Protein AF-A0A430Q336-F1 (afdb_monomer_lite)

Structure (mmCIF, N/CA/C/O backbone):
data_AF-A0A430Q336-F1
#
_entry.id   AF-A0A430Q336-F1
#
loop_
_atom_site.group_PDB
_atom_site.id
_atom_site.type_symbol
_atom_site.label_atom_id
_atom_site.label_alt_id
_atom_site.label_comp_id
_atom_site.label_asym_id
_atom_site.label_entity_id
_atom_site.label_seq_id
_atom_site.pdbx_PDB_ins_code
_atom_site.Cartn_x
_atom_site.Cartn_y
_atom_site.Cartn_z
_atom_site.occupancy
_atom_site.B_iso_or_equiv
_atom_site.auth_seq_id
_atom_site.auth_comp_id
_atom_site.auth_asym_id
_atom_site.auth_atom_id
_atom_site.pdbx_PDB_model_num
ATOM 1 N N . MET A 1 1 ? -0.632 37.574 -17.353 1.00 31.50 1 MET A N 1
ATOM 2 C CA . MET A 1 1 ? -1.100 36.471 -18.221 1.00 31.50 1 MET A CA 1
ATOM 3 C C . MET A 1 1 ? -1.168 35.212 -17.380 1.00 31.50 1 MET A C 1
ATOM 5 O O . MET A 1 1 ? -0.158 34.832 -16.805 1.00 31.50 1 MET A O 1
ATOM 9 N N . ARG A 1 2 ? -2.357 34.626 -17.217 1.00 31.52 2 ARG A N 1
ATOM 10 C CA . ARG A 1 2 ? -2.552 33.394 -16.444 1.00 31.52 2 ARG A CA 1
ATOM 11 C C . ARG A 1 2 ? -2.213 32.237 -17.388 1.00 31.52 2 ARG A C 1
ATOM 13 O O . ARG A 1 2 ? -3.002 31.951 -18.284 1.00 31.52 2 ARG A O 1
ATOM 20 N N . ALA A 1 3 ? -1.020 31.656 -17.266 1.00 33.97 3 ALA A N 1
ATOM 21 C CA . ALA A 1 3 ? -0.692 30.442 -18.003 1.00 33.97 3 ALA A CA 1
ATOM 22 C C . ALA A 1 3 ? -1.698 29.368 -17.572 1.00 33.97 3 ALA A C 1
ATOM 24 O O . ALA A 1 3 ? -1.768 29.017 -16.394 1.00 33.97 3 ALA A O 1
ATOM 25 N N . LYS A 1 4 ? -2.538 28.905 -18.502 1.00 35.50 4 LYS A N 1
ATOM 26 C CA . LYS A 1 4 ? -3.297 27.674 -18.302 1.00 35.50 4 LYS A CA 1
ATOM 27 C C . LYS A 1 4 ? -2.262 26.557 -18.256 1.00 35.50 4 LYS A C 1
ATOM 29 O O . LYS A 1 4 ? -1.771 26.133 -19.297 1.00 35.50 4 LYS A O 1
ATOM 34 N N . PHE A 1 5 ? -1.890 26.147 -17.050 1.00 40.56 5 PHE A N 1
ATOM 35 C CA . PHE A 1 5 ? -1.123 24.933 -16.831 1.00 40.56 5 PHE A CA 1
ATOM 36 C C . PHE A 1 5 ? -2.051 23.763 -17.149 1.00 40.56 5 PHE A C 1
ATOM 38 O O . PHE A 1 5 ? -2.813 23.297 -16.308 1.00 40.56 5 PHE A O 1
ATOM 45 N N . ASN A 1 6 ? -2.061 23.378 -18.420 1.00 35.78 6 ASN A N 1
ATOM 46 C CA . ASN A 1 6 ? -2.756 22.201 -18.908 1.00 35.78 6 ASN A CA 1
ATOM 47 C C . ASN A 1 6 ? -1.818 21.001 -18.703 1.00 35.78 6 ASN A C 1
ATOM 49 O O . ASN A 1 6 ? -1.392 20.376 -19.667 1.00 35.78 6 ASN A O 1
ATOM 53 N N . SER A 1 7 ? -1.432 20.723 -17.452 1.00 38.66 7 SER A N 1
ATOM 54 C CA . SER A 1 7 ? -0.845 19.423 -17.121 1.00 38.66 7 SER A CA 1
ATOM 55 C C . SER A 1 7 ? -1.982 18.428 -17.089 1.00 38.66 7 SER A C 1
ATOM 57 O O . SER A 1 7 ? -2.621 18.191 -16.066 1.00 38.66 7 SER A O 1
ATOM 59 N N . THR A 1 8 ? -2.246 17.830 -18.237 1.00 37.62 8 THR A N 1
ATOM 60 C CA . THR A 1 8 ? -2.668 16.444 -18.216 1.00 37.62 8 THR A CA 1
ATOM 61 C C . THR A 1 8 ? -1.426 15.636 -17.858 1.00 37.62 8 THR A C 1
ATOM 63 O O . THR A 1 8 ? -0.724 15.160 -18.747 1.00 37.62 8 THR A O 1
ATOM 66 N N . ASP A 1 9 ? -1.113 15.552 -16.562 1.00 38.38 9 ASP A N 1
ATOM 67 C CA . ASP A 1 9 ? -0.120 14.615 -16.036 1.00 38.38 9 ASP A CA 1
ATOM 68 C C . ASP A 1 9 ? -0.702 13.204 -16.206 1.00 38.38 9 ASP A C 1
ATOM 70 O O . ASP A 1 9 ? -1.179 12.567 -15.264 1.00 38.38 9 ASP A O 1
ATOM 74 N N . PHE A 1 10 ? -0.737 12.733 -17.452 1.00 38.34 10 PHE A N 1
ATOM 75 C CA . PHE A 1 10 ? -0.940 11.335 -17.780 1.00 38.34 10 PHE A CA 1
ATOM 76 C C . PHE A 1 10 ? 0.359 10.620 -17.417 1.00 38.34 10 PHE A C 1
ATOM 78 O O . PHE A 1 10 ? 1.121 10.257 -18.297 1.00 38.34 10 PHE A O 1
ATOM 85 N N . TYR A 1 11 ? 0.631 10.444 -16.120 1.00 47.53 11 TYR A N 1
ATOM 86 C CA . TYR A 1 11 ? 1.504 9.355 -15.690 1.00 47.53 11 TYR A CA 1
ATOM 87 C C . TYR A 1 11 ? 0.727 8.078 -15.976 1.00 47.53 11 TYR A C 1
ATOM 89 O O . TYR A 1 11 ? -0.099 7.636 -15.172 1.00 47.53 11 TYR A O 1
ATOM 97 N N . THR A 1 12 ? 0.887 7.557 -17.184 1.00 52.25 12 THR A N 1
ATOM 98 C CA . THR A 1 12 ? 0.291 6.291 -17.553 1.00 52.25 12 THR A CA 1
ATOM 99 C C . THR A 1 12 ? 1.095 5.162 -16.912 1.00 52.25 12 THR A C 1
ATOM 101 O O . THR A 1 12 ? 2.314 5.264 -16.773 1.00 52.25 12 THR A O 1
ATOM 104 N N . PRO A 1 13 ? 0.441 4.047 -16.542 1.00 50.75 13 PRO A N 1
ATOM 105 C CA . PRO A 1 13 ? 1.130 2.868 -16.015 1.00 50.75 13 PRO A CA 1
ATOM 106 C C . PRO A 1 13 ? 2.213 2.324 -16.955 1.00 50.75 13 PRO A C 1
ATOM 108 O O . PRO A 1 13 ? 3.080 1.556 -16.548 1.00 50.75 13 PRO A O 1
ATOM 111 N N . LEU A 1 14 ? 2.109 2.690 -18.234 1.00 54.91 14 LEU A N 1
ATOM 112 C CA . LEU A 1 14 ? 2.988 2.278 -19.307 1.00 54.91 14 LEU A CA 1
ATOM 113 C C . LEU A 1 14 ? 4.253 3.140 -19.387 1.00 54.91 14 LEU A C 1
ATOM 115 O O . LEU A 1 14 ? 5.256 2.634 -19.872 1.00 54.91 14 LEU A O 1
ATOM 119 N N . ASP A 1 15 ? 4.246 4.384 -18.892 1.00 56.09 15 ASP A N 1
ATOM 120 C CA . ASP A 1 15 ? 5.386 5.305 -19.038 1.00 56.09 15 ASP A CA 1
ATOM 121 C C . ASP A 1 15 ? 6.649 4.777 -18.350 1.00 56.09 15 ASP A C 1
ATOM 123 O O . ASP A 1 15 ? 7.750 4.918 -18.876 1.00 56.09 15 ASP A O 1
ATOM 127 N N . THR A 1 16 ? 6.501 4.053 -17.234 1.00 59.56 16 THR A N 1
ATOM 128 C CA . THR A 1 16 ? 7.641 3.426 -16.547 1.00 59.56 16 THR A CA 1
ATOM 129 C C . THR A 1 16 ? 8.326 2.341 -17.375 1.00 59.56 16 THR A C 1
ATOM 131 O O . THR A 1 16 ? 9.538 2.161 -17.258 1.00 59.56 16 THR A O 1
ATOM 134 N N . LEU A 1 17 ? 7.576 1.624 -18.214 1.00 61.38 17 LEU A N 1
ATOM 135 C CA . LEU A 1 17 ? 8.106 0.583 -19.095 1.00 61.38 17 LEU A CA 1
ATOM 136 C C . LEU A 1 17 ? 8.536 1.163 -20.453 1.00 61.38 17 LEU A C 1
ATOM 138 O O . LEU A 1 17 ? 9.519 0.716 -21.044 1.00 61.38 17 LEU A O 1
ATOM 142 N N . LEU A 1 18 ? 7.811 2.176 -20.933 1.00 64.94 18 LEU A N 1
ATOM 143 C CA . LEU A 1 18 ? 8.028 2.846 -22.210 1.00 64.94 18 LEU A CA 1
ATOM 144 C C . LEU A 1 18 ? 9.394 3.538 -22.249 1.00 64.94 18 LEU A C 1
ATOM 146 O O . LEU A 1 18 ? 10.105 3.396 -23.242 1.00 64.94 18 LEU A O 1
ATOM 150 N N . ASP A 1 19 ? 9.801 4.189 -21.155 1.00 64.44 19 ASP A N 1
ATOM 151 C CA . ASP A 1 19 ? 11.115 4.833 -21.045 1.00 64.44 19 ASP A CA 1
ATOM 152 C C . ASP A 1 19 ? 12.268 3.838 -21.262 1.00 64.44 19 ASP A C 1
ATOM 154 O O . ASP A 1 19 ? 13.220 4.129 -21.988 1.00 64.44 19 ASP A O 1
ATOM 158 N N . CYS A 1 20 ? 12.167 2.629 -20.702 1.00 64.62 20 CYS A N 1
ATOM 159 C CA . CYS A 1 20 ? 13.172 1.582 -20.889 1.00 64.62 20 CYS A CA 1
ATOM 160 C C . CYS A 1 20 ? 13.148 0.981 -22.300 1.00 64.62 20 CYS A C 1
ATOM 162 O O . CYS A 1 20 ? 14.208 0.760 -22.888 1.00 64.62 20 CYS A O 1
ATOM 164 N N . MET A 1 21 ? 11.962 0.782 -22.882 1.00 65.12 21 MET A N 1
ATOM 165 C CA . MET A 1 21 ? 11.840 0.303 -24.264 1.00 65.12 21 MET A CA 1
ATOM 166 C C . MET A 1 21 ? 12.416 1.305 -25.276 1.00 65.12 21 MET A C 1
ATOM 168 O O . MET A 1 21 ? 13.050 0.896 -26.248 1.00 65.12 21 MET A O 1
ATOM 172 N N . MET A 1 22 ? 12.263 2.615 -25.043 1.00 63.38 22 MET A N 1
ATOM 173 C CA . MET A 1 22 ? 12.851 3.649 -25.905 1.00 63.38 22 MET A CA 1
ATOM 174 C C . MET A 1 22 ? 14.387 3.680 -25.832 1.00 63.38 22 MET A C 1
ATOM 176 O O . MET A 1 22 ? 15.038 3.954 -26.845 1.00 63.38 22 MET A O 1
ATOM 180 N N . VAL A 1 23 ? 14.977 3.374 -24.667 1.00 63.44 23 VAL A N 1
ATOM 181 C CA . VAL A 1 23 ? 16.437 3.215 -24.520 1.00 63.44 23 VAL A CA 1
ATOM 182 C C . VAL A 1 23 ? 16.925 1.989 -25.294 1.00 63.44 23 VAL A C 1
ATOM 184 O O . VAL A 1 23 ? 17.918 2.078 -26.015 1.00 63.44 23 VAL A O 1
ATOM 187 N N . GLU A 1 24 ? 16.223 0.859 -25.188 1.00 62.75 24 GLU A N 1
ATOM 188 C CA . GLU A 1 24 ? 16.590 -0.391 -25.869 1.00 62.75 24 GLU A CA 1
ATOM 189 C C . GLU A 1 24 ? 16.490 -0.274 -27.401 1.00 62.75 24 GLU A C 1
ATOM 191 O O . GLU A 1 24 ? 17.319 -0.815 -28.130 1.00 62.75 24 GLU A O 1
ATOM 196 N N . GLN A 1 25 ? 15.540 0.525 -27.897 1.00 70.06 25 GLN A N 1
ATOM 197 C CA . GLN A 1 25 ? 15.375 0.851 -29.320 1.00 70.06 25 GLN A CA 1
ATOM 198 C C . GLN A 1 25 ? 16.328 1.950 -29.832 1.00 70.06 25 GLN A C 1
ATOM 200 O O . GLN A 1 25 ? 16.225 2.365 -30.989 1.00 70.06 25 GLN A O 1
ATOM 205 N N . GLY A 1 26 ? 17.255 2.440 -29.001 1.00 59.38 26 GLY A N 1
ATOM 206 C CA . GLY A 1 26 ? 18.308 3.372 -29.415 1.00 59.38 26 GLY A CA 1
ATOM 207 C C . GLY A 1 26 ? 17.816 4.772 -29.791 1.00 59.38 26 GLY A C 1
ATOM 208 O O . GLY A 1 26 ? 18.444 5.442 -30.612 1.00 59.38 26 GLY A O 1
ATOM 209 N N . HIS A 1 27 ? 16.689 5.228 -29.232 1.00 63.31 27 HIS A N 1
ATOM 210 C CA . HIS A 1 27 ? 16.183 6.569 -29.521 1.00 63.31 27 HIS A CA 1
ATOM 211 C C . HIS A 1 27 ? 17.071 7.664 -28.895 1.00 63.31 27 HIS A C 1
ATOM 213 O O . HIS A 1 27 ? 17.431 7.577 -27.721 1.00 63.31 27 HIS A O 1
ATOM 219 N N . PRO A 1 28 ? 17.392 8.745 -29.634 1.00 56.31 28 PRO A N 1
ATOM 220 C CA . PRO A 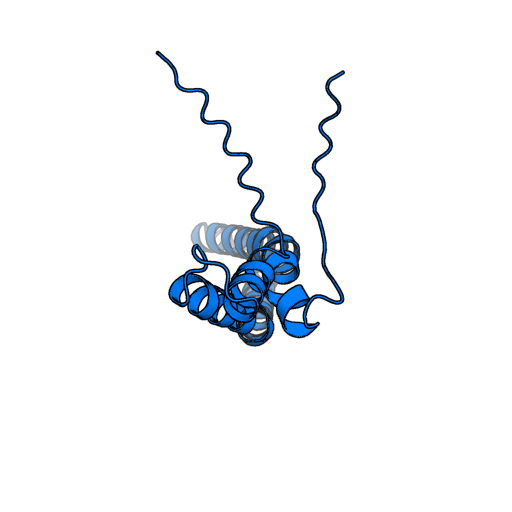1 28 ? 18.381 9.748 -29.219 1.00 56.31 28 PRO A CA 1
ATOM 221 C C . PRO A 1 28 ? 17.953 10.615 -28.021 1.00 56.31 28 PRO A C 1
ATOM 223 O O . PRO A 1 28 ? 18.798 11.264 -27.414 1.00 56.31 28 PRO A O 1
ATOM 226 N N . ASN A 1 29 ? 16.664 10.615 -27.667 1.00 58.59 29 ASN A N 1
ATOM 227 C CA . ASN A 1 29 ? 16.112 11.332 -26.509 1.00 58.59 29 ASN A CA 1
ATOM 228 C C . ASN A 1 29 ? 15.908 10.440 -25.273 1.00 58.59 29 ASN A C 1
ATOM 230 O O . ASN A 1 29 ? 15.369 10.902 -24.268 1.00 58.59 29 ASN A O 1
ATOM 234 N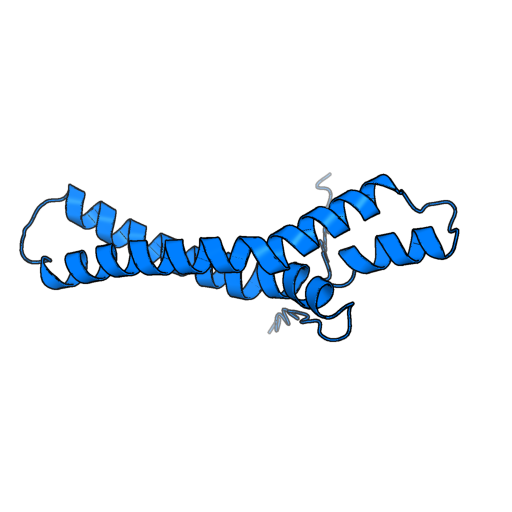 N . ALA A 1 30 ? 16.300 9.167 -25.336 1.00 61.12 30 ALA A N 1
ATOM 235 C CA . ALA A 1 30 ? 16.057 8.228 -24.256 1.00 61.12 30 ALA A CA 1
ATOM 236 C C . ALA A 1 30 ? 17.106 8.402 -23.142 1.00 61.12 30 ALA A C 1
ATOM 238 O O . ALA A 1 30 ? 18.307 8.221 -23.349 1.00 61.12 30 AL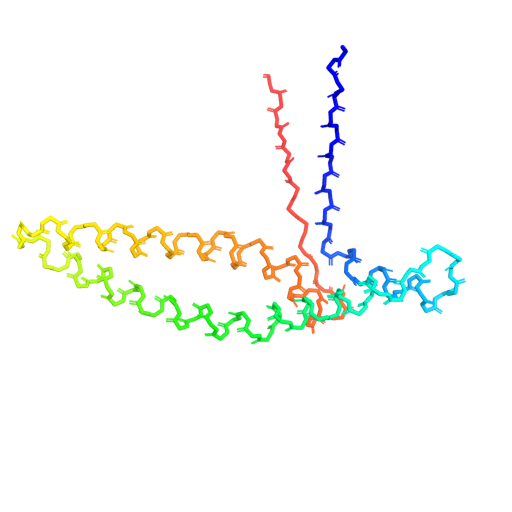A A O 1
ATOM 239 N N . SER A 1 31 ? 16.652 8.772 -21.943 1.00 68.56 31 SER A N 1
ATOM 240 C CA . SER A 1 31 ? 17.523 8.940 -20.779 1.00 68.56 31 SER A CA 1
ATOM 241 C C . SER A 1 31 ? 17.609 7.642 -19.987 1.00 68.56 31 SER A C 1
ATOM 243 O O . SER A 1 31 ? 16.636 7.202 -19.377 1.00 68.56 31 SER A O 1
ATOM 245 N N . LYS A 1 32 ? 18.810 7.059 -19.929 1.00 67.62 32 LYS A N 1
ATOM 246 C CA . LYS A 1 32 ? 19.084 5.848 -19.140 1.00 67.62 32 LYS A CA 1
ATOM 247 C C . LYS A 1 32 ? 18.736 6.016 -17.652 1.00 67.62 32 LYS A C 1
ATOM 249 O O . LYS A 1 32 ? 18.276 5.077 -17.018 1.00 67.62 32 LYS A O 1
ATOM 254 N N . ILE A 1 33 ? 18.885 7.233 -17.125 1.00 71.56 33 ILE A N 1
ATOM 255 C CA . ILE A 1 33 ? 18.577 7.568 -15.726 1.00 71.56 33 ILE A CA 1
ATOM 256 C C . ILE A 1 33 ? 17.074 7.438 -15.442 1.00 71.56 33 ILE A C 1
ATOM 258 O O . ILE A 1 33 ? 16.700 6.957 -14.376 1.00 71.56 33 ILE A O 1
ATOM 262 N N . LEU A 1 34 ? 16.210 7.841 -16.383 1.00 68.56 34 LEU A N 1
ATOM 263 C CA . LEU A 1 34 ? 14.757 7.708 -16.215 1.00 68.56 34 LEU A CA 1
ATOM 264 C C . LEU A 1 34 ? 14.339 6.234 -16.154 1.00 68.56 34 LEU A C 1
ATOM 266 O O . LEU A 1 34 ? 13.532 5.874 -15.302 1.00 68.56 34 LEU A O 1
ATOM 270 N N . CYS A 1 35 ? 14.947 5.387 -16.988 1.00 71.31 35 CYS A N 1
ATOM 271 C CA . CYS A 1 35 ? 14.698 3.946 -16.981 1.00 71.31 35 CYS A CA 1
ATOM 272 C C . CYS A 1 35 ? 15.138 3.274 -15.664 1.00 71.31 35 CYS A C 1
ATOM 274 O O . CYS A 1 35 ? 14.392 2.492 -15.080 1.00 71.31 35 CYS A O 1
ATOM 276 N N . ASP A 1 36 ? 16.315 3.609 -15.127 1.00 74.06 36 ASP A N 1
ATOM 277 C CA . ASP A 1 36 ? 16.757 3.030 -13.848 1.00 74.06 36 ASP A CA 1
ATOM 278 C C . ASP A 1 36 ? 15.825 3.434 -12.686 1.00 74.06 36 ASP A C 1
ATOM 280 O O . ASP A 1 36 ? 15.487 2.616 -11.825 1.00 74.06 36 ASP A O 1
ATOM 284 N N . ILE A 1 37 ? 15.355 4.689 -12.681 1.00 77.44 37 ILE A N 1
ATOM 285 C CA . ILE A 1 37 ? 14.388 5.187 -11.691 1.00 77.44 37 ILE A CA 1
ATOM 286 C C . ILE A 1 37 ? 13.040 4.476 -11.840 1.00 77.44 37 ILE A C 1
ATOM 288 O O . ILE A 1 37 ? 12.427 4.118 -10.831 1.00 77.44 37 ILE A O 1
ATOM 292 N N . SER A 1 38 ? 12.574 4.253 -13.070 1.00 74.25 38 SER A N 1
ATOM 293 C CA . SER A 1 38 ? 11.288 3.604 -13.319 1.00 74.25 38 SER A CA 1
ATOM 294 C C . SER A 1 38 ? 11.298 2.131 -12.900 1.00 74.25 38 SER A C 1
ATOM 296 O O . SER A 1 38 ? 10.342 1.673 -12.271 1.00 74.25 38 SER A O 1
ATOM 298 N N . ILE A 1 39 ? 12.402 1.414 -13.137 1.00 75.12 39 ILE A N 1
ATOM 299 C CA . ILE A 1 39 ? 12.616 0.037 -12.664 1.00 75.12 39 ILE A CA 1
ATOM 300 C C . ILE A 1 39 ? 12.646 -0.011 -11.134 1.00 75.12 39 ILE A C 1
ATOM 302 O O . ILE A 1 39 ? 11.996 -0.862 -10.517 1.00 75.12 39 ILE A O 1
ATOM 306 N N . PHE A 1 40 ? 13.375 0.909 -10.498 1.00 82.69 40 PHE A N 1
ATOM 307 C CA . PHE A 1 40 ? 13.427 0.981 -9.040 1.00 82.69 40 PHE A CA 1
ATOM 308 C C . PHE A 1 40 ? 12.037 1.244 -8.444 1.00 82.69 40 PHE A C 1
ATOM 310 O O . PHE A 1 40 ? 11.602 0.522 -7.547 1.00 82.69 40 PHE A O 1
ATOM 317 N N . LEU A 1 41 ? 11.301 2.220 -8.979 1.00 81.56 41 LEU A N 1
ATOM 318 C CA . LEU A 1 41 ? 9.958 2.554 -8.509 1.00 81.56 41 LEU A CA 1
ATOM 319 C C . LEU A 1 41 ? 8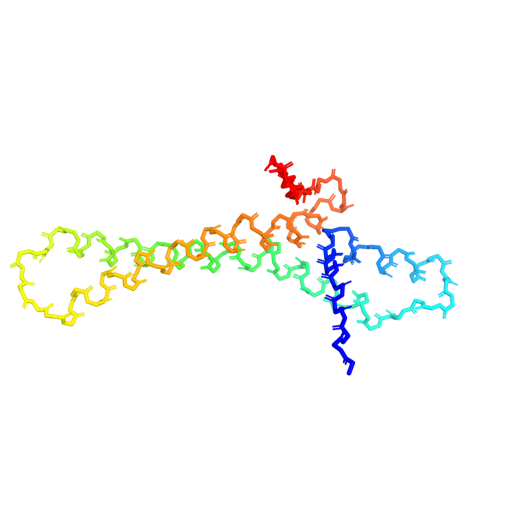.972 1.400 -8.740 1.00 81.56 41 LEU A C 1
ATOM 321 O O . LEU A 1 41 ? 8.225 1.041 -7.831 1.00 81.56 41 LEU A O 1
ATOM 325 N N . GLY A 1 42 ? 8.996 0.791 -9.928 1.00 78.75 42 GLY A N 1
ATOM 326 C CA . GLY A 1 42 ? 8.152 -0.350 -10.279 1.00 78.75 42 GLY A CA 1
ATOM 327 C C . GLY A 1 42 ? 8.402 -1.551 -9.368 1.00 78.75 42 GLY A C 1
ATOM 328 O O . GLY A 1 42 ? 7.459 -2.092 -8.792 1.00 78.75 42 GLY A O 1
ATOM 329 N N . SER A 1 43 ? 9.668 -1.919 -9.148 1.00 83.06 43 SER A N 1
ATOM 330 C CA . SER A 1 43 ? 10.034 -3.027 -8.253 1.00 83.06 43 SER A CA 1
ATOM 331 C C . SER A 1 43 ? 9.642 -2.764 -6.796 1.00 83.06 43 SER A C 1
ATOM 333 O O . SER A 1 43 ? 9.087 -3.646 -6.133 1.00 83.06 43 SER A O 1
ATOM 335 N N . PHE A 1 44 ? 9.850 -1.540 -6.305 1.00 85.38 44 PHE A N 1
ATOM 336 C CA . PHE A 1 44 ? 9.463 -1.153 -4.954 1.00 85.38 44 PHE A CA 1
ATOM 337 C C . PHE A 1 44 ? 7.943 -1.247 -4.760 1.00 85.38 44 PHE A C 1
ATOM 339 O O . PHE A 1 44 ? 7.471 -1.825 -3.777 1.00 85.38 44 PHE A O 1
ATOM 346 N N . MET A 1 45 ? 7.167 -0.743 -5.724 1.00 86.25 45 MET A N 1
ATOM 347 C CA . MET A 1 45 ? 5.703 -0.782 -5.676 1.00 86.25 45 MET A CA 1
ATOM 348 C C . MET A 1 45 ? 5.129 -2.186 -5.899 1.00 86.25 45 MET A C 1
ATOM 350 O O . MET A 1 45 ? 4.071 -2.496 -5.358 1.00 86.25 45 MET A O 1
ATOM 354 N N . ALA A 1 46 ? 5.809 -3.048 -6.656 1.00 84.56 46 ALA A N 1
ATOM 355 C CA . ALA A 1 46 ? 5.368 -4.416 -6.915 1.00 84.56 46 ALA A CA 1
ATOM 356 C C . ALA A 1 46 ? 5.582 -5.351 -5.717 1.00 84.56 46 ALA A C 1
ATOM 358 O O . ALA A 1 46 ? 4.714 -6.171 -5.427 1.00 84.56 46 ALA A O 1
ATOM 359 N N . TYR A 1 47 ? 6.723 -5.238 -5.027 1.00 84.81 47 TYR A N 1
ATOM 360 C CA . TYR A 1 47 ? 7.149 -6.248 -4.048 1.00 84.81 47 TYR A CA 1
ATOM 361 C C . TYR A 1 47 ? 7.214 -5.737 -2.609 1.00 84.81 47 TYR A C 1
ATOM 363 O O . TYR A 1 47 ? 6.816 -6.447 -1.687 1.00 84.81 47 TYR A O 1
ATOM 371 N N . ILE A 1 48 ? 7.692 -4.511 -2.393 1.00 89.06 48 ILE A N 1
ATOM 372 C CA . ILE A 1 48 ? 7.896 -3.974 -1.040 1.00 89.06 48 ILE A CA 1
ATOM 373 C C . ILE A 1 48 ? 6.605 -3.343 -0.515 1.00 89.06 48 ILE A C 1
ATOM 375 O O . ILE A 1 48 ? 6.206 -3.600 0.624 1.00 89.06 48 ILE A O 1
ATOM 379 N N . PHE A 1 49 ? 5.918 -2.559 -1.352 1.00 90.06 49 PHE A N 1
ATOM 380 C CA . PHE A 1 49 ? 4.676 -1.891 -0.967 1.00 90.06 49 PHE A CA 1
ATOM 381 C C . PHE A 1 49 ? 3.589 -2.857 -0.459 1.00 90.06 49 PHE A C 1
ATOM 383 O O . PHE A 1 49 ? 3.037 -2.570 0.602 1.00 90.06 49 PHE A O 1
ATOM 390 N N . PRO A 1 50 ? 3.297 -4.011 -1.097 1.00 89.56 50 PRO A N 1
ATOM 391 C CA . PRO A 1 50 ? 2.284 -4.940 -0.590 1.00 89.56 50 PRO A CA 1
ATOM 392 C C . PRO A 1 50 ? 2.568 -5.440 0.829 1.00 89.56 50 PRO A C 1
ATOM 394 O O . PRO A 1 50 ? 1.652 -5.523 1.643 1.00 89.56 50 PRO A O 1
ATOM 397 N N . LEU A 1 51 ? 3.834 -5.723 1.154 1.00 91.38 51 LEU A N 1
ATOM 398 C CA . LEU A 1 51 ? 4.230 -6.203 2.481 1.00 91.38 51 LEU A CA 1
ATOM 399 C C . LEU A 1 51 ? 4.016 -5.127 3.552 1.00 91.38 51 LEU A C 1
ATOM 401 O O . LEU A 1 51 ? 3.387 -5.381 4.581 1.00 91.38 51 LEU A O 1
ATOM 405 N N . ILE A 1 52 ? 4.496 -3.909 3.288 1.00 93.19 52 ILE A N 1
ATOM 406 C CA . ILE A 1 52 ? 4.338 -2.772 4.204 1.00 93.19 52 ILE A CA 1
ATOM 407 C C . ILE A 1 52 ? 2.861 -2.384 4.323 1.00 93.19 52 ILE A C 1
ATOM 409 O O . ILE A 1 52 ? 2.374 -2.128 5.423 1.00 93.19 52 ILE A O 1
ATOM 413 N N . GLY A 1 53 ? 2.136 -2.383 3.204 1.00 92.00 53 GLY A N 1
ATOM 414 C CA . GLY A 1 53 ? 0.716 -2.066 3.138 1.00 92.00 53 GLY A CA 1
ATOM 415 C C . GLY A 1 53 ? -0.123 -3.028 3.970 1.00 92.00 53 GLY A C 1
ATOM 416 O O . GLY A 1 53 ? -0.942 -2.578 4.764 1.00 92.00 53 GLY A O 1
ATOM 417 N N . VAL A 1 54 ? 0.110 -4.340 3.870 1.00 93.38 54 VAL A N 1
ATOM 418 C CA . VAL A 1 54 ? -0.599 -5.328 4.701 1.00 93.38 54 VAL A CA 1
ATOM 419 C C . VAL A 1 54 ? -0.309 -5.108 6.186 1.00 93.38 54 VAL A C 1
ATOM 421 O O . VAL A 1 54 ? -1.245 -5.074 6.983 1.00 93.38 54 VAL A O 1
ATOM 424 N N . PHE A 1 55 ? 0.954 -4.898 6.572 1.00 95.12 55 PHE A N 1
ATOM 425 C CA . PHE A 1 55 ? 1.302 -4.643 7.973 1.00 95.12 55 PHE A CA 1
ATOM 426 C C . PHE A 1 55 ? 0.641 -3.366 8.515 1.00 95.12 55 PHE A C 1
ATOM 428 O O . PHE A 1 55 ? 0.080 -3.376 9.610 1.00 95.12 55 PHE A O 1
ATOM 435 N N . HIS A 1 56 ? 0.655 -2.287 7.728 1.00 94.19 56 HIS A N 1
ATOM 436 C CA . HIS A 1 56 ? 0.009 -1.019 8.064 1.00 94.19 56 HIS A CA 1
ATOM 437 C C . HIS A 1 56 ? -1.513 -1.159 8.201 1.00 94.19 56 HIS A C 1
ATOM 439 O O . HIS A 1 56 ? -2.123 -0.533 9.067 1.00 94.19 56 HIS A O 1
ATOM 445 N N . LEU A 1 57 ? -2.135 -1.987 7.360 1.00 94.38 57 LEU A N 1
ATOM 446 C CA . LEU A 1 57 ? -3.569 -2.245 7.413 1.00 94.38 57 LEU A CA 1
ATOM 447 C C . LEU A 1 57 ? -3.922 -3.051 8.669 1.00 94.38 57 LEU A C 1
ATOM 449 O O . LEU A 1 57 ? -4.847 -2.683 9.383 1.00 94.38 57 LEU A O 1
ATOM 453 N N . ILE A 1 58 ? -3.139 -4.084 9.000 1.00 95.69 58 ILE A N 1
ATOM 454 C CA . ILE A 1 58 ? -3.331 -4.885 10.218 1.00 95.69 58 ILE A CA 1
ATOM 455 C C . ILE A 1 58 ? -3.208 -4.013 11.473 1.00 95.69 58 ILE A C 1
ATOM 457 O O . ILE A 1 58 ? -4.093 -4.053 12.329 1.00 95.69 58 ILE A O 1
ATOM 461 N N . SER A 1 59 ? -2.142 -3.216 11.591 1.00 95.25 59 SER A N 1
ATOM 462 C CA . SER A 1 59 ? -1.913 -2.391 12.782 1.00 95.25 59 SER A CA 1
ATOM 463 C C . SER A 1 59 ? -3.018 -1.352 12.981 1.00 95.25 59 SER A C 1
ATOM 465 O O . SER A 1 59 ? -3.574 -1.253 14.077 1.00 95.25 59 SER A O 1
ATOM 467 N N . ASN A 1 60 ? -3.408 -0.637 11.924 1.00 94.12 60 ASN A N 1
ATOM 468 C CA . ASN A 1 60 ? -4.486 0.345 12.006 1.00 94.12 60 ASN A CA 1
ATOM 469 C C . ASN A 1 60 ? -5.861 -0.301 12.202 1.00 94.12 60 ASN A C 1
ATOM 471 O O . ASN A 1 60 ? -6.691 0.263 12.910 1.00 94.12 60 ASN A O 1
ATOM 475 N N . CYS A 1 61 ? -6.106 -1.500 11.662 1.00 94.56 61 CYS A N 1
ATOM 476 C CA . CYS A 1 61 ? -7.331 -2.245 11.952 1.00 94.56 61 CYS A CA 1
ATOM 477 C C . CYS A 1 61 ? -7.430 -2.609 13.434 1.00 94.56 61 CYS A C 1
ATOM 479 O O . CYS A 1 61 ? -8.503 -2.455 14.011 1.00 94.56 61 CYS A O 1
ATOM 481 N N . ILE A 1 62 ? -6.336 -3.038 14.071 1.00 94.00 62 ILE A N 1
ATOM 482 C CA . ILE A 1 62 ? -6.327 -3.315 15.515 1.00 94.00 62 ILE A CA 1
ATOM 483 C C . ILE A 1 62 ? -6.700 -2.047 16.293 1.00 94.00 62 ILE A C 1
ATOM 485 O O . ILE A 1 62 ? -7.593 -2.091 17.138 1.00 94.00 62 ILE A O 1
ATOM 489 N N . VAL A 1 63 ? -6.081 -0.905 15.973 1.00 92.00 63 VAL A N 1
ATOM 490 C CA . VAL A 1 63 ? -6.386 0.380 16.629 1.00 92.00 63 VAL A CA 1
ATOM 491 C C . VAL A 1 63 ? -7.843 0.791 16.403 1.00 92.00 63 VAL A C 1
ATOM 493 O O . VAL A 1 63 ? -8.523 1.163 17.357 1.00 92.00 63 VAL A O 1
ATOM 496 N N . ALA A 1 64 ? -8.355 0.670 15.177 1.00 90.75 64 ALA A N 1
ATOM 497 C CA . ALA A 1 64 ? -9.736 1.003 14.842 1.00 90.75 64 ALA A CA 1
ATOM 498 C C . ALA A 1 64 ? -10.750 0.093 15.559 1.00 90.75 64 ALA A C 1
ATOM 500 O O . ALA A 1 64 ? -11.768 0.577 16.050 1.00 90.75 64 ALA A O 1
ATOM 501 N N . ILE A 1 65 ? -10.466 -1.209 15.675 1.00 90.56 65 ILE A N 1
ATOM 502 C CA . ILE A 1 65 ? -11.305 -2.159 16.417 1.00 90.56 65 ILE A CA 1
ATOM 503 C C . ILE A 1 65 ? -11.341 -1.778 17.898 1.00 90.56 65 ILE A C 1
ATOM 505 O O . ILE A 1 65 ? -12.425 -1.633 18.462 1.00 90.56 65 ILE A O 1
ATOM 509 N N . ILE A 1 66 ? -10.179 -1.566 18.525 1.00 89.69 66 ILE A N 1
ATOM 510 C CA . ILE A 1 66 ? -10.105 -1.159 19.936 1.00 89.69 66 ILE A CA 1
ATOM 511 C C . ILE A 1 66 ? -10.859 0.165 20.127 1.00 89.69 66 ILE A C 1
ATOM 513 O O . ILE A 1 66 ? -11.641 0.292 21.067 1.00 89.69 66 ILE A O 1
ATOM 517 N N . PHE A 1 67 ? -10.705 1.120 19.208 1.00 87.75 67 PHE A N 1
ATOM 518 C CA . PHE A 1 67 ? -11.451 2.376 19.226 1.00 87.75 67 PHE A CA 1
ATOM 519 C C . PHE A 1 67 ? -12.972 2.178 19.200 1.00 87.75 67 PHE A C 1
ATOM 521 O O . PHE A 1 67 ? -13.669 2.748 20.039 1.00 87.75 67 PHE A O 1
ATOM 528 N N . LEU A 1 68 ? -13.487 1.343 18.295 1.00 85.94 68 LEU A N 1
ATOM 529 C CA . LEU A 1 68 ? -14.924 1.079 18.181 1.00 85.94 68 LEU A CA 1
ATOM 530 C C . LEU A 1 68 ? -15.493 0.356 19.411 1.00 85.94 68 LEU A C 1
ATOM 532 O O . LEU A 1 68 ? -16.604 0.669 19.834 1.00 85.94 68 LEU A O 1
ATOM 536 N N . TYR A 1 69 ? -14.742 -0.571 20.015 1.00 85.75 69 TYR A N 1
ATOM 537 C CA . TYR A 1 69 ? -15.186 -1.305 21.208 1.00 85.75 69 TYR A CA 1
ATOM 538 C C . TYR A 1 69 ? -15.119 -0.472 22.495 1.00 85.75 69 TYR A C 1
ATOM 540 O O . TYR A 1 69 ? -16.005 -0.576 23.342 1.00 85.75 69 TYR A O 1
ATOM 548 N N . TYR A 1 70 ? -14.091 0.366 22.654 1.00 81.06 70 TYR A N 1
ATOM 549 C CA . TYR A 1 70 ? -13.862 1.162 23.867 1.00 81.06 70 TYR A CA 1
ATOM 550 C C . TYR A 1 70 ? -14.337 2.613 23.745 1.00 81.06 70 TYR A C 1
ATOM 552 O O . TYR A 1 70 ? -13.985 3.450 24.576 1.00 81.06 70 TYR A O 1
ATOM 560 N N . LEU A 1 71 ? -15.189 2.907 22.758 1.00 69.50 71 LEU A N 1
ATOM 561 C CA . LEU A 1 71 ? -15.719 4.246 22.469 1.00 69.50 71 LEU A CA 1
ATOM 562 C C . LEU A 1 71 ? -16.445 4.893 23.669 1.00 69.50 71 LEU A C 1
ATOM 564 O O . LEU A 1 71 ? -16.611 6.107 23.726 1.00 69.50 71 LEU A O 1
ATOM 568 N N . VAL A 1 72 ? -16.830 4.077 24.656 1.00 60.12 72 VAL A N 1
ATOM 569 C CA . VAL A 1 72 ? -17.451 4.482 25.925 1.00 60.12 72 VAL A CA 1
ATOM 570 C C . VAL A 1 72 ? -16.466 5.196 26.870 1.00 60.12 72 VAL A C 1
ATOM 572 O O . VAL A 1 72 ? -16.888 5.996 27.705 1.00 60.12 72 VAL A O 1
ATOM 575 N N . GLN A 1 73 ? -15.150 4.968 26.753 1.00 64.19 73 GLN A N 1
ATOM 576 C CA . GLN A 1 73 ? -14.159 5.702 27.544 1.00 64.19 73 GLN A CA 1
ATOM 577 C C . GLN A 1 73 ? -13.849 7.057 26.888 1.00 64.19 73 GLN A C 1
ATOM 579 O O . GLN A 1 73 ? -13.142 7.144 25.889 1.00 64.19 73 GLN A O 1
ATOM 584 N N . HIS A 1 74 ? -14.373 8.134 27.483 1.00 65.50 74 HIS A N 1
ATOM 585 C CA . HIS A 1 74 ? -14.290 9.534 27.031 1.00 65.50 74 HIS A CA 1
ATOM 586 C C . HIS A 1 74 ? -12.872 10.164 27.074 1.00 65.50 74 HIS A C 1
ATOM 588 O O . HIS A 1 74 ? -12.701 11.315 27.480 1.00 65.50 74 HIS A O 1
ATOM 594 N N . ASN A 1 75 ? -11.824 9.458 26.641 1.00 80.81 75 ASN A N 1
ATOM 595 C CA . ASN A 1 75 ? -10.506 10.065 26.464 1.00 80.81 75 ASN A CA 1
ATOM 596 C C . ASN A 1 75 ? -10.392 10.695 25.066 1.00 80.81 75 ASN A C 1
ATOM 598 O O . ASN A 1 75 ? -10.383 10.003 24.050 1.00 80.81 75 ASN A O 1
ATOM 602 N N . ARG A 1 76 ? -10.254 12.026 25.005 1.00 83.50 76 ARG A N 1
ATOM 603 C CA . ARG A 1 76 ? -10.124 12.773 23.739 1.00 83.50 76 ARG A CA 1
ATOM 604 C C . ARG A 1 76 ? -8.948 12.288 22.885 1.00 83.50 76 ARG A C 1
ATOM 606 O O . ARG A 1 76 ? -9.075 12.229 21.669 1.00 83.50 76 ARG A O 1
ATOM 613 N N . GLN A 1 77 ? -7.825 11.919 23.507 1.00 86.25 77 GLN A N 1
ATOM 614 C CA . GLN A 1 77 ? -6.640 11.433 22.787 1.00 86.25 77 GLN A CA 1
ATOM 615 C C . GLN A 1 77 ? -6.918 10.126 22.040 1.00 86.25 77 GLN A C 1
ATOM 617 O O . GLN A 1 77 ? -6.468 9.940 20.913 1.00 86.25 77 GLN A O 1
ATOM 622 N N . PHE A 1 78 ? -7.711 9.254 22.655 1.00 85.12 78 PHE A N 1
ATOM 623 C CA . PHE A 1 78 ? -8.092 7.972 22.085 1.00 85.12 78 PHE A CA 1
ATOM 624 C C . PHE A 1 78 ? -9.024 8.140 20.877 1.00 85.12 78 PHE A C 1
ATOM 626 O O . PHE A 1 78 ? -8.854 7.466 19.864 1.00 85.12 78 PHE A O 1
ATOM 633 N N . VAL A 1 79 ? -9.939 9.117 20.933 1.00 86.44 79 VAL A N 1
ATOM 634 C CA . VAL A 1 79 ? -10.797 9.470 19.789 1.00 86.44 79 VAL A CA 1
ATOM 635 C C . VAL A 1 79 ? -9.973 9.953 18.597 1.00 86.44 79 VAL A C 1
ATOM 637 O O . VAL A 1 79 ? -10.205 9.503 17.476 1.00 86.44 79 VAL A O 1
ATOM 640 N N . TYR A 1 80 ? -8.979 10.819 18.821 1.00 89.81 80 TYR A N 1
ATOM 641 C CA . TYR A 1 80 ? -8.106 11.278 17.738 1.00 89.81 80 TYR A CA 1
ATOM 642 C C . TYR A 1 80 ? -7.321 10.130 17.096 1.00 89.81 80 TYR A C 1
ATOM 644 O O . TYR A 1 80 ? -7.228 10.077 15.873 1.00 89.81 80 TYR A O 1
ATOM 652 N N . GLN A 1 81 ? -6.807 9.189 17.894 1.00 90.06 81 GLN A N 1
ATOM 653 C CA . GLN A 1 81 ? -6.107 8.014 17.368 1.00 90.06 81 GLN A CA 1
ATOM 654 C C . GLN A 1 81 ? -7.023 7.103 16.544 1.00 90.06 81 GLN A C 1
ATOM 656 O O . GLN A 1 81 ? -6.612 6.634 15.487 1.00 90.06 81 GLN A O 1
ATOM 661 N N . GLY A 1 82 ? -8.267 6.892 16.979 1.00 90.00 82 GLY A N 1
ATOM 662 C CA . GLY A 1 82 ? -9.244 6.104 16.227 1.00 90.00 82 GLY A CA 1
ATOM 663 C C . GLY A 1 82 ? -9.573 6.703 14.859 1.00 90.00 82 GLY A C 1
ATOM 664 O O . GLY A 1 82 ? -9.532 6.009 13.845 1.00 90.00 82 GLY A O 1
ATOM 665 N N . VAL A 1 83 ? -9.845 8.011 14.812 1.00 91.50 83 VAL A N 1
ATOM 666 C CA . VAL A 1 83 ? -10.121 8.727 13.553 1.00 91.50 83 VAL A CA 1
ATOM 667 C C . VAL A 1 83 ? -8.899 8.731 12.633 1.00 91.50 83 VAL A C 1
ATOM 669 O O . VAL A 1 83 ? -9.043 8.560 11.420 1.00 91.50 83 VAL A O 1
ATOM 672 N N . LEU A 1 84 ? -7.698 8.889 13.197 1.00 94.31 84 LEU A N 1
ATOM 673 C CA . LEU A 1 84 ? -6.453 8.827 12.439 1.00 94.31 84 LEU A CA 1
ATOM 674 C C . LEU A 1 84 ? -6.255 7.440 11.813 1.00 94.31 84 LEU A C 1
ATOM 676 O O . LEU A 1 84 ? -6.040 7.360 10.610 1.00 94.31 84 LEU A O 1
ATOM 680 N N . ALA A 1 85 ? -6.451 6.362 12.577 1.00 93.75 85 ALA A N 1
ATOM 681 C CA . ALA A 1 85 ? -6.325 4.994 12.072 1.00 93.75 85 ALA A CA 1
ATOM 682 C C . ALA A 1 85 ? -7.304 4.692 10.921 1.00 93.75 85 ALA A C 1
ATOM 684 O O . ALA A 1 85 ? -6.936 4.059 9.932 1.00 93.75 85 ALA A O 1
ATOM 685 N N . ILE A 1 86 ? -8.546 5.182 11.005 1.00 93.12 86 ILE A N 1
ATOM 686 C CA . ILE A 1 86 ? -9.533 5.046 9.918 1.00 93.12 86 ILE A CA 1
ATOM 687 C C . ILE A 1 86 ? -9.095 5.839 8.678 1.00 93.12 86 ILE A C 1
ATOM 689 O O . ILE A 1 86 ? -9.235 5.362 7.546 1.00 93.12 86 ILE A O 1
ATOM 693 N N . SER A 1 87 ? -8.557 7.042 8.880 1.00 95.38 87 SER A N 1
ATOM 694 C CA . SER A 1 87 ? -8.059 7.893 7.794 1.00 95.38 87 SER A CA 1
ATOM 695 C C . SER A 1 87 ? -6.862 7.249 7.091 1.00 95.38 87 SER A C 1
ATOM 697 O O . SER A 1 87 ? -6.830 7.197 5.863 1.00 95.38 87 SER A O 1
ATOM 699 N N . ASP A 1 88 ? -5.938 6.675 7.858 1.00 94.88 88 ASP A N 1
ATOM 700 C CA . ASP A 1 88 ? -4.760 5.971 7.357 1.00 94.88 88 ASP A CA 1
ATOM 701 C C . ASP A 1 88 ? -5.145 4.749 6.511 1.00 94.88 88 ASP A C 1
ATOM 703 O O . ASP A 1 88 ? -4.672 4.606 5.381 1.00 94.88 88 ASP A O 1
ATOM 707 N N . ILE A 1 89 ? -6.090 3.923 6.982 1.00 94.81 89 ILE A N 1
ATOM 708 C CA . ILE A 1 89 ? -6.645 2.805 6.193 1.00 94.81 89 ILE A CA 1
ATOM 709 C C . ILE A 1 89 ? -7.247 3.318 4.879 1.00 94.81 89 ILE A C 1
ATOM 711 O O . ILE A 1 89 ? -7.005 2.749 3.812 1.00 94.81 89 ILE A O 1
ATOM 715 N N . SER A 1 90 ? -8.013 4.409 4.940 1.00 94.19 90 SER A N 1
ATOM 716 C CA . SER A 1 90 ? -8.686 4.981 3.770 1.00 94.19 90 SER A CA 1
ATOM 717 C C . SER A 1 90 ? -7.685 5.471 2.720 1.00 94.19 90 SER A C 1
ATOM 719 O O . SER A 1 90 ? -7.841 5.185 1.530 1.00 94.19 90 SER A O 1
ATOM 721 N N . ILE A 1 91 ? -6.628 6.168 3.146 1.00 93.88 91 ILE A N 1
ATOM 722 C CA . ILE A 1 91 ? -5.558 6.652 2.264 1.00 93.88 91 ILE A CA 1
ATOM 723 C C . ILE A 1 91 ? -4.771 5.474 1.686 1.00 93.88 91 ILE A C 1
ATOM 725 O O . ILE A 1 91 ? -4.517 5.444 0.480 1.00 93.88 91 ILE A O 1
ATOM 729 N N . LEU A 1 92 ? -4.423 4.479 2.507 1.00 94.12 92 LEU A N 1
ATOM 730 C CA . LEU A 1 92 ? -3.684 3.305 2.051 1.00 94.12 92 LEU A CA 1
ATOM 731 C C . LEU A 1 92 ? -4.450 2.549 0.956 1.00 94.12 92 LEU A C 1
ATOM 733 O O . LEU A 1 92 ? -3.857 2.149 -0.046 1.00 94.12 92 LEU A O 1
ATOM 737 N N . ILE A 1 93 ? -5.762 2.369 1.116 1.00 92.38 93 ILE A N 1
ATOM 738 C CA . ILE A 1 93 ? -6.598 1.691 0.117 1.00 92.38 93 ILE A CA 1
ATOM 739 C C . ILE A 1 93 ? -6.724 2.543 -1.152 1.00 92.38 93 ILE A C 1
ATOM 741 O O . ILE A 1 93 ? -6.471 2.054 -2.251 1.00 92.38 93 ILE A O 1
ATOM 745 N N . THR A 1 94 ? -7.100 3.816 -1.024 1.00 89.75 94 THR A N 1
ATOM 746 C CA . THR A 1 94 ? -7.403 4.673 -2.185 1.00 89.75 94 THR A CA 1
ATOM 747 C C . THR A 1 94 ? -6.166 5.077 -2.976 1.00 89.75 94 THR A C 1
ATOM 749 O O . THR A 1 94 ? -6.142 4.966 -4.201 1.00 89.75 94 THR A O 1
ATOM 752 N N . ILE A 1 95 ? -5.120 5.536 -2.298 1.00 87.75 95 ILE A N 1
ATOM 753 C CA . ILE A 1 95 ? -3.901 6.007 -2.951 1.00 87.75 95 ILE A CA 1
ATOM 754 C C . ILE A 1 95 ? -2.945 4.845 -3.178 1.00 87.75 95 ILE A C 1
ATOM 756 O O . ILE A 1 95 ? -2.460 4.665 -4.291 1.00 87.75 95 ILE A O 1
ATOM 760 N N . GLY A 1 96 ? -2.703 4.029 -2.158 1.00 87.31 96 GLY A N 1
ATOM 761 C CA . GLY A 1 96 ? -1.756 2.926 -2.255 1.00 87.31 96 GLY A CA 1
ATOM 762 C C . GLY A 1 96 ? -2.251 1.808 -3.174 1.00 87.31 96 GLY A C 1
ATOM 763 O O . GLY A 1 96 ? -1.696 1.582 -4.249 1.00 87.31 96 GLY A O 1
ATOM 764 N N . TRP A 1 97 ? -3.323 1.128 -2.773 1.00 86.88 97 TRP A N 1
ATOM 765 C CA . TRP A 1 97 ? -3.798 -0.077 -3.459 1.00 86.88 97 TRP A CA 1
ATOM 766 C C . TRP A 1 97 ? -4.567 0.181 -4.752 1.00 86.88 97 TRP A C 1
ATOM 768 O O . TRP A 1 97 ? -4.407 -0.581 -5.700 1.00 86.88 97 TRP A O 1
ATOM 778 N N . LEU A 1 98 ? -5.401 1.221 -4.813 1.00 84.81 98 LEU A N 1
ATOM 779 C CA . LEU A 1 98 ? -6.225 1.492 -5.997 1.00 84.81 98 LEU A CA 1
ATOM 780 C C . LEU A 1 98 ? -5.512 2.346 -7.047 1.00 84.81 98 LEU A C 1
ATOM 782 O O . LEU A 1 98 ? -5.832 2.233 -8.228 1.00 84.81 98 LEU A O 1
ATOM 786 N N . ARG A 1 99 ? -4.551 3.190 -6.650 1.00 81.81 99 ARG A N 1
ATOM 787 C CA . ARG A 1 99 ? -3.853 4.085 -7.583 1.00 81.81 99 ARG A CA 1
ATOM 788 C C . ARG A 1 99 ? -2.405 3.677 -7.823 1.00 81.81 99 ARG A C 1
ATOM 790 O O . ARG A 1 99 ? -2.041 3.429 -8.965 1.00 81.81 99 ARG A O 1
ATOM 797 N N . TRP A 1 100 ? -1.570 3.602 -6.794 1.00 80.94 100 TRP A N 1
ATOM 798 C CA . TRP A 1 100 ? -0.124 3.427 -6.969 1.00 80.94 100 TRP A CA 1
ATOM 799 C C . TRP A 1 100 ? 0.247 2.005 -7.387 1.00 80.94 100 TRP A C 1
ATOM 801 O O . TRP A 1 100 ? 1.001 1.825 -8.343 1.00 80.94 100 TRP A O 1
ATOM 811 N N . PHE A 1 101 ? -0.319 0.994 -6.728 1.00 83.31 101 PHE A N 1
ATOM 812 C CA . PHE A 1 101 ? -0.042 -0.404 -7.051 1.00 83.31 101 PHE A CA 1
ATOM 813 C C . PHE A 1 101 ? -0.431 -0.774 -8.498 1.00 83.31 101 PHE A C 1
ATOM 815 O O . PHE A 1 101 ? 0.417 -1.326 -9.198 1.00 83.31 101 PHE A O 1
ATOM 822 N N . PRO A 1 102 ? -1.624 -0.422 -9.022 1.00 76.88 102 PRO A N 1
ATOM 823 C CA . PRO A 1 102 ? -2.000 -0.756 -10.395 1.00 76.88 102 PRO A CA 1
ATOM 824 C C . PRO A 1 102 ? -1.269 0.092 -11.438 1.00 76.88 102 PRO A C 1
ATOM 826 O O . PRO A 1 102 ? -1.093 -0.362 -12.564 1.00 76.88 102 PRO A O 1
ATOM 829 N N . THR A 1 103 ? -0.840 1.306 -11.072 1.00 74.44 103 THR A N 1
ATOM 830 C CA . THR A 1 103 ? -0.095 2.190 -11.981 1.00 74.44 103 THR A CA 1
ATOM 831 C C . THR A 1 103 ? 1.368 1.769 -12.105 1.00 74.44 103 THR A C 1
ATOM 833 O O . THR A 1 103 ? 1.916 1.817 -13.193 1.00 74.44 103 THR A O 1
ATOM 836 N N . PHE A 1 104 ? 2.022 1.335 -11.027 1.00 76.25 104 PHE A N 1
ATOM 837 C CA . PHE A 1 104 ? 3.470 1.086 -11.050 1.00 76.25 104 PHE A CA 1
ATOM 838 C C . PHE A 1 104 ? 3.846 -0.364 -10.752 1.00 76.25 104 PHE A C 1
ATOM 840 O O . PHE A 1 104 ? 4.691 -0.932 -11.438 1.00 76.25 104 PHE A O 1
ATOM 847 N N . GLY A 1 105 ? 3.223 -0.978 -9.747 1.00 75.88 105 GLY A N 1
ATOM 848 C CA . GLY A 1 105 ? 3.582 -2.323 -9.298 1.00 75.88 105 GLY A CA 1
ATOM 849 C C . GLY A 1 105 ? 3.103 -3.419 -10.250 1.00 75.88 105 GLY A C 1
ATOM 850 O O . GLY A 1 105 ? 3.879 -4.279 -10.658 1.00 75.88 105 GLY A O 1
ATOM 851 N N . LEU A 1 106 ? 1.831 -3.377 -10.641 1.00 75.94 106 LEU A N 1
ATOM 852 C CA . LEU A 1 106 ? 1.220 -4.396 -11.491 1.00 75.94 106 LEU A CA 1
ATOM 853 C C . LEU A 1 106 ? 1.810 -4.479 -12.915 1.00 75.94 106 LEU A C 1
ATOM 855 O O . LEU A 1 106 ? 2.146 -5.592 -13.333 1.00 75.94 106 LEU A O 1
ATOM 859 N N . PRO A 1 107 ? 1.985 -3.372 -13.667 1.00 70.62 107 PRO A N 1
ATOM 860 C CA . PRO A 1 107 ? 2.612 -3.445 -14.985 1.00 70.62 107 PRO A CA 1
ATOM 861 C C . PRO A 1 107 ? 4.066 -3.911 -14.886 1.00 70.62 107 PRO A C 1
ATOM 863 O O . PRO A 1 107 ? 4.508 -4.680 -15.732 1.00 70.62 107 PRO A O 1
ATOM 866 N N . PHE A 1 108 ? 4.793 -3.546 -13.824 1.00 72.19 108 PHE A N 1
ATOM 867 C CA . PHE A 1 108 ? 6.152 -4.040 -13.606 1.00 72.19 108 PHE A CA 1
ATOM 868 C C . PHE A 1 108 ? 6.182 -5.553 -13.324 1.00 72.19 108 PHE A C 1
ATOM 870 O O . PHE A 1 108 ? 6.943 -6.285 -13.953 1.00 72.19 108 PHE A O 1
ATOM 877 N N . ALA A 1 109 ? 5.313 -6.049 -12.434 1.00 74.50 109 ALA A N 1
ATOM 878 C CA . ALA A 1 109 ? 5.230 -7.471 -12.084 1.00 74.50 109 ALA A CA 1
ATOM 879 C C . ALA A 1 109 ? 4.760 -8.360 -13.250 1.00 74.50 109 ALA A C 1
ATOM 881 O O . ALA A 1 109 ? 5.108 -9.536 -13.312 1.00 74.50 109 ALA A O 1
ATOM 882 N N . THR A 1 110 ? 3.966 -7.806 -14.169 1.00 71.50 110 THR A N 1
ATOM 883 C CA . THR A 1 110 ? 3.418 -8.525 -15.332 1.00 71.50 110 THR A CA 1
ATOM 884 C C . THR A 1 110 ? 4.161 -8.234 -16.636 1.00 71.50 110 THR A C 1
ATOM 886 O O . THR A 1 110 ? 3.685 -8.628 -17.700 1.00 71.50 110 THR A O 1
ATOM 889 N N . SER A 1 111 ? 5.301 -7.536 -16.575 1.00 67.75 111 SER A N 1
ATOM 890 C CA . SER A 1 111 ? 6.075 -7.108 -17.752 1.00 67.75 111 SER A CA 1
ATOM 891 C C . SER A 1 111 ? 5.227 -6.368 -18.803 1.00 67.75 111 SER A C 1
ATOM 893 O O . SER A 1 111 ? 5.422 -6.533 -20.003 1.00 67.75 111 SER A O 1
ATOM 895 N N . GLY A 1 112 ? 4.249 -5.579 -18.354 1.00 61.78 112 GLY A N 1
ATOM 896 C CA . GLY A 1 112 ? 3.342 -4.809 -19.205 1.00 61.78 112 GLY A CA 1
ATOM 897 C C . GLY A 1 112 ? 2.138 -5.582 -19.753 1.00 61.78 112 GLY A C 1
ATOM 898 O O . GLY A 1 112 ? 1.364 -5.008 -20.514 1.00 61.78 112 GLY A O 1
ATOM 899 N N . ASN A 1 113 ? 1.934 -6.849 -19.371 1.00 59.22 113 ASN A N 1
ATOM 900 C CA . ASN A 1 113 ? 0.804 -7.650 -19.858 1.00 59.22 113 ASN A CA 1
ATOM 901 C C . ASN A 1 113 ? -0.542 -7.241 -19.227 1.00 59.22 113 ASN A C 1
ATOM 903 O O . ASN A 1 113 ? -1.591 -7.392 -19.849 1.00 59.22 113 ASN A O 1
ATOM 907 N N . VAL A 1 114 ? -0.531 -6.713 -17.995 1.00 63.09 114 VAL A N 1
ATOM 908 C CA . VAL A 1 114 ? -1.736 -6.210 -17.317 1.00 63.09 114 VAL A CA 1
ATOM 909 C C . VAL A 1 114 ? -1.505 -4.776 -16.851 1.00 63.09 114 VAL A C 1
ATOM 911 O O . VAL A 1 114 ? -0.676 -4.516 -15.981 1.00 63.09 114 VAL A O 1
ATOM 914 N N . TYR A 1 115 ? -2.279 -3.845 -17.407 1.00 60.44 115 TYR A N 1
ATOM 915 C CA . TYR A 1 115 ? -2.272 -2.429 -17.044 1.00 60.44 115 TYR A CA 1
ATOM 916 C C . TYR A 1 115 ? -3.703 -1.930 -16.812 1.00 60.44 115 TYR A C 1
ATOM 918 O O . TYR A 1 115 ? -4.645 -2.363 -17.474 1.00 60.44 115 TYR A O 1
ATOM 926 N N . TYR A 1 116 ? -3.868 -1.003 -15.866 1.00 56.25 116 TYR A N 1
ATOM 927 C CA . TYR A 1 116 ? -5.156 -0.381 -15.555 1.00 56.25 116 TYR A CA 1
ATOM 928 C C . TYR A 1 116 ? -5.109 1.112 -15.877 1.00 56.25 116 TYR A C 1
ATOM 930 O O . TYR A 1 116 ? -4.343 1.857 -15.271 1.00 56.25 116 TYR A O 1
ATOM 938 N N . PHE A 1 117 ? -5.956 1.563 -16.803 1.00 57.97 117 PHE A N 1
ATOM 939 C CA . PHE A 1 117 ? -6.174 2.987 -17.055 1.00 57.97 117 PHE A CA 1
ATOM 940 C C . PHE A 1 117 ? -7.387 3.470 -16.262 1.00 57.97 117 PHE A C 1
ATOM 942 O O . PHE A 1 117 ? -8.502 2.989 -16.462 1.00 57.97 117 PHE A O 1
ATOM 949 N N . ILE A 1 118 ? -7.191 4.452 -15.385 1.00 52.75 118 ILE A N 1
ATOM 950 C CA . ILE A 1 118 ? -8.305 5.141 -14.729 1.00 52.75 118 ILE A CA 1
ATOM 951 C C . ILE A 1 118 ? -8.757 6.265 -15.669 1.00 52.75 118 ILE A C 1
ATOM 953 O O . ILE A 1 118 ? -8.205 7.363 -15.652 1.00 52.75 118 ILE A O 1
ATOM 957 N N . SER A 1 119 ? -9.741 5.981 -16.526 1.00 47.78 119 SER A N 1
ATOM 958 C CA . SER A 1 119 ? -10.371 7.002 -17.372 1.00 47.78 119 SER A CA 1
ATOM 959 C C . SER A 1 119 ? -11.399 7.786 -16.557 1.00 47.78 119 SER A C 1
ATOM 961 O O . SER A 1 119 ? -12.512 7.321 -16.308 1.00 47.78 119 SER A O 1
ATOM 963 N N . LEU A 1 120 ? -11.025 8.988 -16.117 1.00 49.66 120 LEU A N 1
ATOM 964 C CA . LEU A 1 120 ? -11.956 9.951 -15.531 1.00 49.66 120 LEU A CA 1
ATOM 965 C C . LEU A 1 120 ? -12.763 10.588 -16.666 1.00 49.66 120 LEU A C 1
ATOM 967 O O . LEU A 1 120 ? -12.344 11.576 -17.262 1.00 49.66 120 LEU A O 1
ATOM 971 N N . THR A 1 121 ? -13.925 10.017 -16.984 1.00 45.28 121 THR A N 1
ATOM 972 C CA . THR A 1 121 ? -14.869 10.674 -17.896 1.00 45.28 121 THR A CA 1
ATOM 973 C C . THR A 1 121 ? -15.703 11.661 -17.084 1.00 45.28 121 THR A C 1
ATOM 975 O O . THR A 1 121 ? -16.580 11.253 -16.327 1.00 45.28 121 THR A O 1
ATOM 978 N N . SER A 1 122 ? -15.424 12.962 -17.192 1.00 44.84 122 SER A N 1
ATOM 979 C CA . SER A 1 122 ? -16.300 13.988 -16.621 1.00 44.84 122 SER A CA 1
ATOM 980 C C . SER A 1 122 ? -17.436 14.286 -17.597 1.00 44.84 122 SER A C 1
ATOM 982 O O . SER A 1 122 ? -17.213 14.920 -18.629 1.00 44.84 122 SER A O 1
ATOM 984 N N . THR A 1 123 ? -18.652 13.847 -17.279 1.00 45.66 123 THR A N 1
ATOM 985 C CA . THR A 1 123 ? -19.859 14.260 -18.002 1.00 45.66 123 THR A CA 1
ATOM 986 C C . THR A 1 123 ? -20.134 15.727 -17.678 1.00 45.66 123 THR A C 1
ATOM 988 O O . THR A 1 123 ? -20.676 16.048 -16.625 1.00 45.66 123 THR A O 1
ATOM 991 N N . THR A 1 124 ? -19.721 16.640 -18.552 1.00 47.34 124 THR A N 1
ATOM 992 C CA . THR A 1 124 ? -20.200 18.024 -18.516 1.00 47.34 124 THR A CA 1
ATOM 993 C C . THR A 1 124 ? -21.620 18.036 -19.078 1.00 47.34 124 THR A C 1
ATOM 995 O O . THR A 1 124 ? -21.787 18.027 -20.298 1.00 47.34 124 THR A O 1
ATOM 998 N N . SER A 1 125 ? -22.624 17.972 -18.199 1.00 41.12 125 SER A N 1
ATOM 999 C CA . SER A 1 125 ? -24.014 18.331 -18.515 1.00 41.12 125 SER A CA 1
ATOM 1000 C C . SER A 1 125 ? -24.234 19.820 -18.304 1.00 41.12 125 SER A C 1
ATOM 1002 O O . SER A 1 125 ? -23.847 20.279 -17.203 1.00 41.12 125 SER A O 1
#

Foldseek 3Di:
DDPPPPPPVCLALCVLVVLVVCVVVVPPPRDPVSNVVLLVLQQCLQPVLVVVLVVLLVVLVVLLVCCVVVVVPPDPVSVVSNVVSVVSNVCCVVPRVVPRNQSRHVCSVVVNPHHDDDDPDDPPD

Sequence (125 aa):
MRAKFNSTDFYTPLDTLLDCMMVEQGHPNASKILCDISIFLGSFMAYIFPLIGVFHLISNCIVA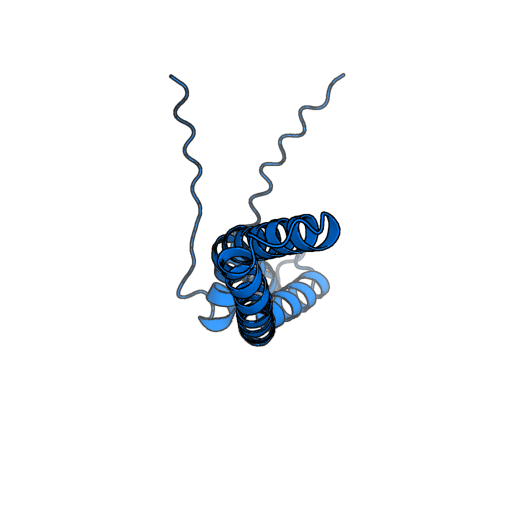IIFLYYLVQHNRQFVYQGVLAISDISILITIGWLRWFPTFGLPFATSGNVYYFISLTSTTS

Secondary structure (DSSP, 8-state):
------------TTHHHHHHHHHHTT-TT--HHHHHHHHHHHHIIIIIHHHHHHHHHHHHHHHHHHHHHSTTS--HHHHHHHHHHHHHHHHII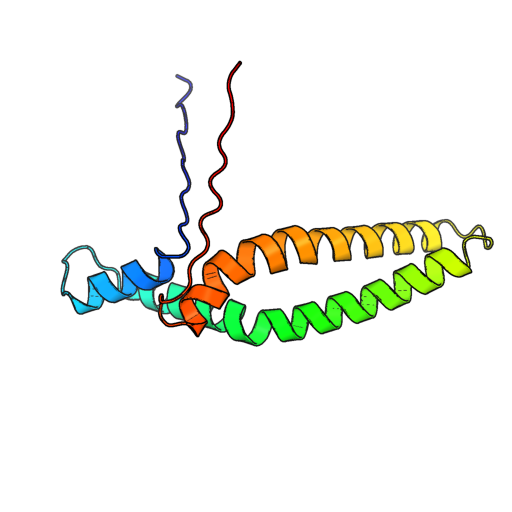IIIIIIIIIIIIHHHHTTTSS-----------

Organism: Schistosoma bovis (NCBI:txid6184)

Radius of gyration: 20.14 Å; chains: 1; bounding box: 43×45×57 Å

pLDDT: mean 72.9, std 18.17, range [31.5, 95.69]